Protein AF-A0A814SVB2-F1 (afdb_monomer_lite)

Sequence (53 aa):
KFILKMSSYKLTYFNGRGRGETTRLIFALAAVQFEDIRINLPDDWPGTAKAGK

pLDDT: mean 83.03, std 14.92, range [40.28, 97.12]

Secondary stru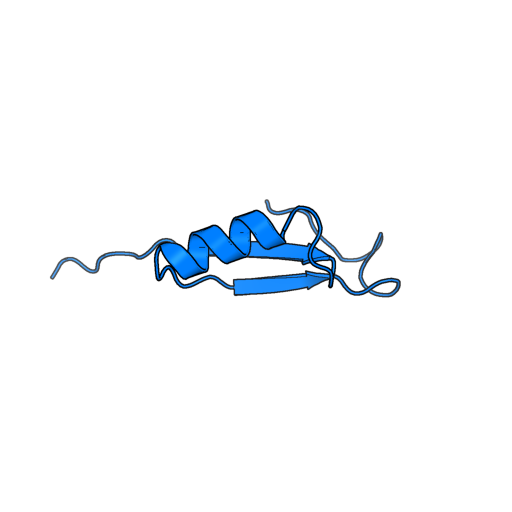cture (DSSP, 8-state):
--------EEEEEESSSTTHHHHHHHHHHTT--EEEEEEPTTTTTTTT-PPP-

Foldseek 3Di:
DDDPPQDEAEQEDAPDCPPSVVVVVVCVVVVHDYHDHHDYPPVCPPPVDDDDD

Structure (mmCIF, N/CA/C/O backbone):
data_AF-A0A814SVB2-F1
#
_entry.id   AF-A0A814SVB2-F1
#
loop_
_atom_site.group_PDB
_atom_site.id
_atom_site.type_symbol
_atom_site.label_atom_id
_atom_site.label_alt_id
_atom_site.label_comp_id
_atom_site.label_asym_id
_atom_site.label_entity_id
_atom_site.label_seq_id
_atom_site.pdbx_PDB_ins_code
_atom_site.Cartn_x
_atom_site.Cartn_y
_atom_site.Cartn_z
_atom_site.occupancy
_atom_site.B_iso_or_equiv
_atom_site.auth_seq_id
_atom_site.auth_comp_id
_atom_site.auth_asym_id
_atom_site.auth_atom_id
_atom_site.pdbx_PDB_model_num
ATOM 1 N N . LYS A 1 1 ? -3.058 16.583 24.019 1.00 40.28 1 LYS A N 1
ATOM 2 C CA . LYS A 1 1 ? -3.825 16.164 22.819 1.00 40.28 1 LYS A CA 1
ATOM 3 C C . LYS A 1 1 ? -2.956 15.178 22.039 1.00 40.28 1 LYS A C 1
ATOM 5 O O . LYS A 1 1 ? -2.079 15.618 21.311 1.00 40.28 1 LYS A O 1
ATOM 10 N N . PHE A 1 2 ? -3.091 13.871 22.288 1.00 48.44 2 PHE A N 1
ATOM 11 C CA . PHE A 1 2 ? -2.342 12.853 21.543 1.00 48.44 2 PHE A CA 1
ATOM 12 C C . PHE A 1 2 ? -2.941 12.754 20.141 1.00 48.44 2 PHE A C 1
ATOM 14 O O . PHE A 1 2 ? -4.095 12.366 19.983 1.00 48.44 2 PHE A O 1
ATOM 21 N N . ILE A 1 3 ? -2.182 13.173 19.133 1.00 56.75 3 ILE A N 1
ATOM 22 C CA . ILE A 1 3 ? -2.517 12.909 17.738 1.00 56.75 3 ILE A CA 1
ATOM 23 C C . ILE A 1 3 ? -2.043 11.482 17.485 1.00 56.75 3 ILE A C 1
ATOM 25 O O . ILE A 1 3 ? -0.839 11.232 17.454 1.00 56.75 3 ILE A O 1
ATOM 29 N N . LEU A 1 4 ? -2.980 10.540 17.367 1.00 56.28 4 LEU A N 1
ATOM 30 C CA . LEU A 1 4 ? -2.687 9.203 16.863 1.00 56.28 4 LEU A CA 1
ATOM 31 C C . LEU A 1 4 ? -2.126 9.377 15.450 1.00 56.28 4 LEU A C 1
ATOM 33 O O . LEU A 1 4 ? -2.860 9.685 14.511 1.00 56.28 4 LEU A O 1
ATOM 37 N N . LYS A 1 5 ? -0.805 9.262 15.308 1.00 56.41 5 LYS A N 1
ATOM 38 C CA . LYS A 1 5 ? -0.152 9.276 14.004 1.00 56.41 5 LYS A CA 1
ATOM 39 C C . LYS A 1 5 ? -0.443 7.932 13.352 1.00 56.41 5 LYS A C 1
ATOM 41 O O . LYS A 1 5 ? 0.282 6.969 13.564 1.00 56.41 5 LYS A O 1
ATOM 46 N N . MET A 1 6 ? -1.552 7.868 12.622 1.00 63.81 6 MET A N 1
ATOM 47 C CA . MET A 1 6 ? -1.872 6.732 11.766 1.00 63.81 6 MET A CA 1
ATOM 48 C C . MET A 1 6 ? -0.703 6.542 10.799 1.00 63.81 6 MET A C 1
ATOM 50 O O . MET A 1 6 ? -0.327 7.475 10.084 1.00 63.81 6 MET A O 1
ATOM 54 N N . SER A 1 7 ? -0.083 5.364 10.829 1.00 66.88 7 SER A N 1
ATOM 55 C CA . SER A 1 7 ? 0.959 4.994 9.876 1.00 66.88 7 SER A CA 1
ATOM 56 C C . SER A 1 7 ? 0.393 5.123 8.464 1.00 66.88 7 SER A C 1
ATOM 58 O O . SER A 1 7 ? -0.626 4.516 8.147 1.00 66.88 7 SER A O 1
ATOM 60 N N . SER A 1 8 ? 1.024 5.949 7.630 1.00 81.94 8 SER A N 1
ATOM 61 C CA . SER A 1 8 ? 0.629 6.087 6.228 1.00 81.94 8 SER A CA 1
ATOM 62 C C . SER A 1 8 ? 1.229 4.925 5.441 1.00 81.94 8 SER A C 1
ATOM 64 O O . SER A 1 8 ? 2.452 4.823 5.328 1.00 81.94 8 SER A O 1
ATOM 66 N N . TYR A 1 9 ? 0.378 4.021 4.955 1.00 91.00 9 TYR A N 1
ATOM 67 C CA . TYR A 1 9 ? 0.792 2.871 4.154 1.00 91.00 9 TYR A CA 1
ATOM 68 C C . TYR A 1 9 ? 0.735 3.204 2.663 1.00 91.00 9 TYR A C 1
ATOM 70 O O . TYR A 1 9 ? -0.228 3.805 2.188 1.00 91.00 9 TYR A O 1
ATOM 78 N N . LYS A 1 10 ? 1.750 2.765 1.914 1.00 92.31 10 LYS A N 1
ATOM 79 C CA . LYS A 1 10 ? 1.790 2.826 0.449 1.00 92.31 10 LYS A CA 1
ATOM 80 C C . LYS A 1 10 ? 2.000 1.419 -0.097 1.00 92.31 10 LYS A C 1
ATOM 82 O O . LYS A 1 10 ? 2.933 0.737 0.323 1.00 92.31 10 LYS A O 1
ATOM 87 N N . LEU A 1 11 ? 1.146 0.993 -1.019 1.00 92.38 11 LEU A N 1
ATOM 88 C CA . LEU A 1 11 ? 1.268 -0.268 -1.737 1.00 92.38 11 LEU A CA 1
ATOM 89 C C . LEU A 1 11 ? 1.617 0.024 -3.192 1.00 92.38 11 LEU A C 1
ATOM 91 O O . LEU A 1 11 ? 0.766 0.481 -3.946 1.00 92.38 11 LEU A O 1
ATOM 95 N N . THR A 1 12 ? 2.850 -0.285 -3.588 1.00 92.44 12 THR A N 1
ATOM 96 C CA . THR A 1 12 ? 3.281 -0.195 -4.986 1.00 92.44 12 THR A CA 1
ATOM 97 C C . THR A 1 12 ? 3.226 -1.573 -5.635 1.00 92.44 12 THR A C 1
ATOM 99 O O . THR A 1 12 ? 3.946 -2.481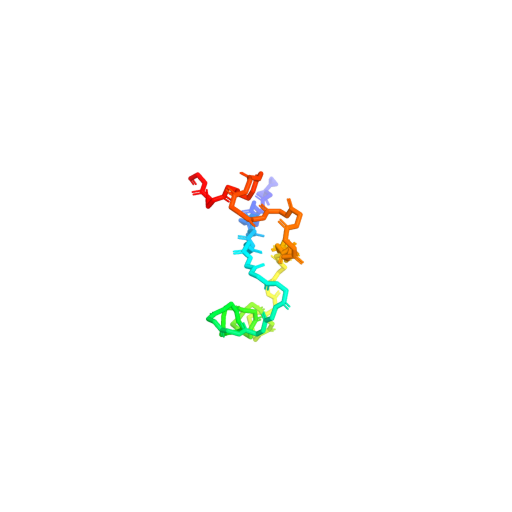 -5.217 1.00 92.44 12 THR A O 1
ATOM 102 N N . TYR A 1 13 ? 2.384 -1.750 -6.654 1.00 92.88 13 TYR A N 1
ATOM 103 C CA . TYR A 1 13 ? 2.277 -3.015 -7.389 1.00 92.88 13 TYR A CA 1
ATOM 104 C C . TYR A 1 13 ? 1.897 -2.797 -8.856 1.00 92.88 13 TYR A C 1
ATOM 106 O O . TYR A 1 13 ? 1.423 -1.729 -9.229 1.00 92.88 13 TYR A O 1
ATOM 114 N N . PHE A 1 14 ? 2.075 -3.813 -9.702 1.00 91.94 14 PHE A N 1
ATOM 115 C CA . PHE A 1 14 ? 1.603 -3.764 -11.088 1.00 91.94 14 PHE A CA 1
ATOM 116 C C . PHE A 1 14 ? 0.095 -3.509 -11.160 1.00 91.94 14 PHE A C 1
ATOM 118 O O . PHE A 1 14 ? -0.649 -3.863 -10.237 1.00 91.94 14 PHE A O 1
ATOM 125 N N . ASN A 1 15 ? -0.356 -2.925 -12.274 1.00 91.50 15 ASN A N 1
ATOM 126 C CA . ASN A 1 15 ? -1.771 -2.736 -12.592 1.00 91.50 15 ASN A CA 1
ATOM 127 C C . ASN A 1 15 ? -2.463 -4.075 -12.928 1.00 91.50 15 ASN A C 1
ATOM 129 O O . ASN A 1 15 ? -2.933 -4.331 -14.031 1.00 91.50 15 ASN A O 1
ATOM 133 N N . GLY A 1 16 ? -2.472 -4.962 -11.942 1.00 90.75 16 GLY A N 1
ATOM 134 C CA . GLY A 1 16 ? -3.077 -6.277 -11.938 1.00 90.75 16 GLY A CA 1
ATOM 135 C C . GLY A 1 16 ? -3.258 -6.740 -10.492 1.00 90.75 16 GLY A C 1
ATOM 136 O O . GLY A 1 16 ? -2.753 -6.130 -9.542 1.00 90.75 16 GLY A O 1
ATOM 137 N N . ARG A 1 17 ? -4.005 -7.829 -10.305 1.00 91.38 17 ARG A N 1
ATOM 138 C CA . ARG A 1 17 ? -4.241 -8.392 -8.968 1.00 91.38 17 ARG A CA 1
ATOM 139 C C . ARG A 1 17 ? -2.956 -8.978 -8.388 1.00 91.38 17 ARG A C 1
ATOM 141 O O . ARG A 1 17 ? -2.423 -8.445 -7.418 1.00 91.38 17 ARG A O 1
ATOM 148 N N . GLY A 1 18 ? -2.432 -10.024 -9.034 1.00 92.12 18 GLY A N 1
ATOM 149 C CA . GLY A 1 18 ? -1.191 -10.707 -8.657 1.00 92.12 18 GLY A CA 1
ATOM 150 C C . GLY A 1 18 ? -1.041 -10.904 -7.144 1.00 92.12 18 GLY A C 1
ATOM 151 O O . GLY A 1 18 ? -2.007 -11.181 -6.441 1.00 92.12 18 GLY A O 1
ATOM 152 N N . ARG A 1 19 ? 0.179 -10.723 -6.636 1.00 92.50 19 ARG A N 1
ATOM 153 C CA . ARG A 1 19 ? 0.483 -10.763 -5.196 1.00 92.50 19 ARG A CA 1
ATOM 154 C C . ARG A 1 19 ? 0.018 -9.511 -4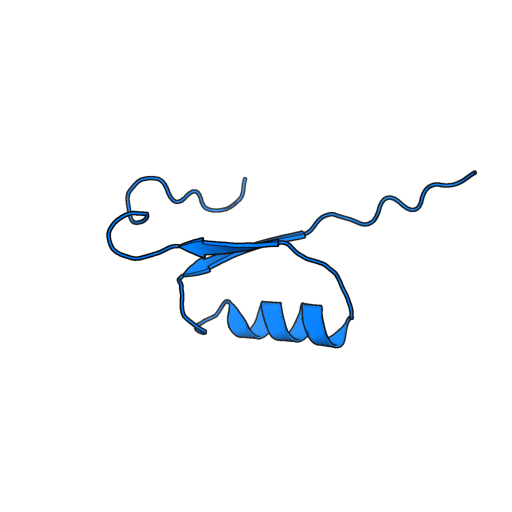.439 1.00 92.50 19 ARG A C 1
ATOM 156 O O . ARG A 1 19 ? -0.095 -9.564 -3.222 1.00 92.50 19 ARG A O 1
ATOM 163 N N . GLY A 1 20 ? -0.254 -8.403 -5.135 1.00 93.75 20 GLY A N 1
ATOM 164 C CA . GLY A 1 20 ? -0.707 -7.157 -4.510 1.00 93.75 20 GLY A CA 1
ATOM 165 C C . GLY A 1 20 ? -2.144 -7.223 -3.990 1.00 93.75 20 GLY A C 1
ATOM 166 O O . GLY A 1 20 ? -2.471 -6.561 -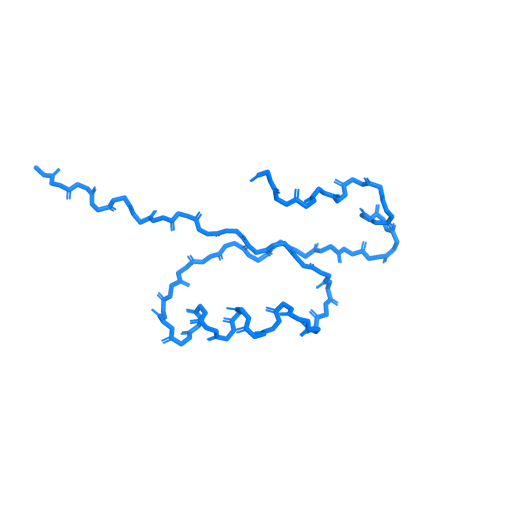3.010 1.00 93.75 20 GLY A O 1
ATOM 167 N N . GLU A 1 21 ? -3.000 -8.047 -4.599 1.00 96.25 21 GLU A N 1
ATOM 168 C CA . GLU A 1 21 ? -4.417 -8.149 -4.226 1.00 96.25 21 GLU A CA 1
ATOM 169 C C . GLU A 1 21 ? -4.620 -8.650 -2.796 1.00 96.25 21 GLU A C 1
ATOM 171 O O . GLU A 1 21 ? -5.430 -8.094 -2.063 1.00 96.25 21 GLU A O 1
ATOM 176 N N . THR A 1 22 ? -3.847 -9.644 -2.351 1.00 96.88 22 THR A N 1
ATOM 177 C CA . THR A 1 22 ? -3.937 -10.133 -0.968 1.00 96.88 22 THR A CA 1
ATOM 178 C C . THR A 1 22 ? -3.719 -8.999 0.034 1.00 96.88 22 THR A C 1
ATOM 180 O O . THR A 1 22 ? -4.468 -8.873 0.998 1.00 96.88 22 THR A O 1
ATOM 183 N N . THR A 1 23 ? -2.742 -8.126 -0.216 1.00 95.81 23 THR A N 1
ATOM 184 C CA . THR A 1 23 ? -2.471 -6.967 0.640 1.00 95.81 23 THR A CA 1
ATOM 185 C C . THR A 1 23 ? -3.607 -5.940 0.596 1.00 95.81 23 THR A C 1
ATOM 187 O O . THR A 1 23 ? -4.012 -5.450 1.649 1.00 95.81 23 THR A O 1
ATOM 190 N N . ARG A 1 24 ? -4.182 -5.656 -0.583 1.00 95.56 24 ARG A N 1
ATOM 191 C CA . ARG A 1 24 ? -5.353 -4.762 -0.723 1.00 95.56 24 ARG A CA 1
ATOM 192 C C . ARG A 1 24 ? -6.559 -5.275 0.061 1.00 95.56 24 ARG A C 1
ATOM 194 O O . ARG A 1 24 ? -7.213 -4.498 0.751 1.00 95.56 24 ARG A O 1
ATOM 201 N N . LEU A 1 25 ? -6.823 -6.580 -0.008 1.00 97.06 25 LEU A N 1
ATOM 202 C CA . LEU A 1 25 ? -7.909 -7.222 0.734 1.00 97.06 25 LEU A CA 1
ATOM 203 C C . LEU A 1 25 ? -7.703 -7.118 2.247 1.00 97.06 25 LEU A C 1
ATOM 205 O O . LEU A 1 25 ? -8.660 -6.845 2.964 1.00 97.06 25 LEU A O 1
ATOM 209 N N . ILE A 1 26 ? -6.469 -7.278 2.735 1.00 96.81 26 ILE A N 1
ATOM 210 C CA . ILE A 1 26 ? -6.149 -7.104 4.159 1.00 96.81 26 ILE A CA 1
ATOM 211 C C . ILE A 1 26 ? -6.413 -5.660 4.603 1.00 96.81 26 ILE A C 1
ATOM 213 O O . ILE A 1 26 ? -7.034 -5.453 5.644 1.00 96.81 26 ILE A O 1
ATOM 217 N N . PHE A 1 27 ? -6.001 -4.663 3.813 1.00 94.81 27 PHE A N 1
ATOM 218 C CA . PHE A 1 27 ? -6.289 -3.261 4.129 1.00 94.81 27 PHE A CA 1
ATOM 219 C C . PHE A 1 27 ? -7.790 -2.960 4.142 1.00 94.81 27 PHE A C 1
ATOM 221 O O . PHE A 1 27 ? -8.271 -2.312 5.071 1.00 94.81 27 PHE A O 1
ATOM 228 N N . ALA A 1 28 ? -8.531 -3.471 3.155 1.00 94.50 28 ALA A N 1
ATOM 229 C CA . ALA A 1 28 ? -9.980 -3.320 3.088 1.00 94.50 28 ALA A CA 1
ATOM 230 C C . ALA A 1 28 ? -10.680 -3.977 4.289 1.00 94.50 28 ALA A C 1
ATOM 232 O O . ALA A 1 28 ? -11.529 -3.350 4.920 1.00 94.50 28 ALA A O 1
ATOM 233 N N . LEU A 1 29 ? -10.284 -5.204 4.648 1.00 97.12 29 LEU A N 1
ATOM 234 C CA . LEU A 1 29 ? -10.814 -5.937 5.802 1.00 97.12 29 LEU A CA 1
ATOM 235 C C . LEU A 1 29 ? -10.552 -5.200 7.122 1.00 97.12 29 LEU A C 1
ATOM 237 O O . LEU A 1 29 ? -11.419 -5.161 7.989 1.00 97.12 29 LEU A O 1
ATOM 241 N N . ALA A 1 30 ? -9.368 -4.608 7.271 1.00 94.62 30 ALA A N 1
ATOM 242 C CA . ALA A 1 30 ? -8.976 -3.871 8.468 1.00 94.62 30 ALA A CA 1
ATOM 243 C C . ALA A 1 30 ? -9.501 -2.422 8.506 1.00 94.62 30 ALA A C 1
ATOM 245 O O . ALA A 1 30 ? -9.213 -1.706 9.465 1.00 94.62 30 ALA A O 1
ATOM 246 N N . ALA A 1 31 ? -10.225 -1.969 7.472 1.00 93.31 31 ALA A N 1
ATOM 247 C CA . ALA A 1 31 ? -10.623 -0.570 7.282 1.00 93.31 31 ALA A CA 1
ATOM 248 C C . ALA A 1 31 ? -9.441 0.422 7.395 1.00 93.31 31 ALA A C 1
ATOM 250 O O . ALA A 1 31 ? -9.587 1.553 7.867 1.00 93.31 31 ALA A O 1
ATOM 251 N N . VAL A 1 32 ? -8.251 -0.004 6.959 1.00 91.19 32 VAL A N 1
ATOM 252 C CA . VAL A 1 32 ? -7.025 0.802 6.981 1.00 91.19 32 VAL A CA 1
ATOM 253 C C . VAL A 1 32 ? -6.892 1.544 5.658 1.00 91.19 32 VAL A C 1
ATOM 255 O O . VAL A 1 32 ? -6.895 0.937 4.588 1.00 91.19 32 VAL A O 1
ATOM 258 N N . GLN A 1 33 ? -6.737 2.866 5.728 1.00 91.50 33 GLN A N 1
ATOM 259 C CA . GLN A 1 33 ? -6.443 3.671 4.545 1.00 91.50 33 GLN A CA 1
ATOM 260 C C . GLN A 1 33 ? -4.990 3.477 4.099 1.00 91.50 33 GLN A C 1
ATOM 262 O O . GLN A 1 33 ? -4.068 3.488 4.917 1.00 91.50 33 GLN A O 1
ATOM 267 N N . PHE A 1 34 ? -4.796 3.334 2.791 1.00 92.94 34 PHE A N 1
ATOM 268 C CA . PHE A 1 34 ? -3.490 3.190 2.158 1.00 92.94 34 PHE A CA 1
ATOM 269 C C . PHE A 1 34 ? -3.509 3.800 0.752 1.00 92.94 34 PHE A C 1
ATOM 271 O O . PHE A 1 34 ? -4.562 3.929 0.129 1.00 92.94 34 PHE A O 1
ATOM 278 N N . GLU A 1 35 ? -2.336 4.169 0.249 1.00 93.44 35 GLU A N 1
ATOM 279 C CA . GLU A 1 35 ? -2.139 4.655 -1.118 1.00 93.44 35 GLU A CA 1
ATOM 280 C C . GLU A 1 35 ? -1.841 3.465 -2.051 1.00 93.44 35 GLU A C 1
ATOM 282 O O . GLU A 1 35 ? -0.835 2.780 -1.865 1.00 93.44 35 GLU A O 1
ATOM 287 N N . ASP A 1 36 ? -2.705 3.195 -3.036 1.00 93.06 36 ASP A N 1
ATOM 288 C CA . ASP A 1 36 ? -2.508 2.150 -4.060 1.00 93.06 36 ASP A CA 1
ATOM 289 C C . ASP A 1 36 ? -1.790 2.739 -5.283 1.00 93.06 36 ASP A C 1
ATOM 291 O O . ASP A 1 36 ? -2.406 3.347 -6.157 1.00 93.06 36 ASP A O 1
ATOM 295 N N . ILE A 1 37 ? -0.471 2.565 -5.339 1.00 92.50 37 ILE A N 1
ATOM 296 C CA . ILE A 1 37 ? 0.386 3.041 -6.427 1.00 92.50 37 ILE A CA 1
ATOM 297 C C . ILE A 1 37 ? 0.497 1.930 -7.474 1.00 92.50 37 ILE A C 1
ATOM 299 O O . ILE A 1 37 ? 1.109 0.885 -7.239 1.00 92.50 37 ILE A O 1
ATOM 303 N N . ARG A 1 38 ? -0.090 2.152 -8.653 1.00 91.50 38 ARG A N 1
ATOM 304 C CA . ARG A 1 38 ? -0.095 1.166 -9.741 1.00 91.50 38 ARG A CA 1
ATOM 305 C C . ARG A 1 38 ? 0.992 1.450 -10.766 1.00 91.50 38 ARG A C 1
ATOM 307 O O . ARG A 1 38 ? 1.028 2.532 -11.335 1.00 91.50 38 ARG A O 1
ATOM 314 N N . ILE A 1 39 ? 1.823 0.446 -11.025 1.00 90.56 39 ILE A N 1
ATOM 315 C CA . ILE A 1 39 ? 2.840 0.448 -12.082 1.00 90.56 39 ILE A CA 1
ATOM 316 C C . ILE A 1 39 ? 2.170 0.001 -13.385 1.00 90.56 39 ILE A C 1
ATOM 318 O O . ILE A 1 39 ? 1.643 -1.119 -13.448 1.00 90.56 39 ILE A O 1
ATOM 322 N N . ASN A 1 40 ? 2.201 0.841 -14.422 1.00 88.56 40 ASN A N 1
ATOM 323 C CA . ASN A 1 40 ? 1.743 0.471 -15.757 1.00 88.56 40 ASN A CA 1
ATOM 324 C C . ASN A 1 40 ? 2.921 -0.005 -16.613 1.00 88.56 40 ASN A C 1
ATOM 326 O O . ASN A 1 40 ? 3.988 0.602 -16.652 1.00 88.56 40 ASN A O 1
ATOM 330 N N . LEU A 1 41 ? 2.722 -1.113 -17.323 1.00 84.31 41 LEU A N 1
ATOM 331 C CA . LEU A 1 41 ? 3.673 -1.587 -18.326 1.00 84.31 41 LEU A CA 1
ATOM 332 C C . LEU A 1 41 ? 3.319 -0.968 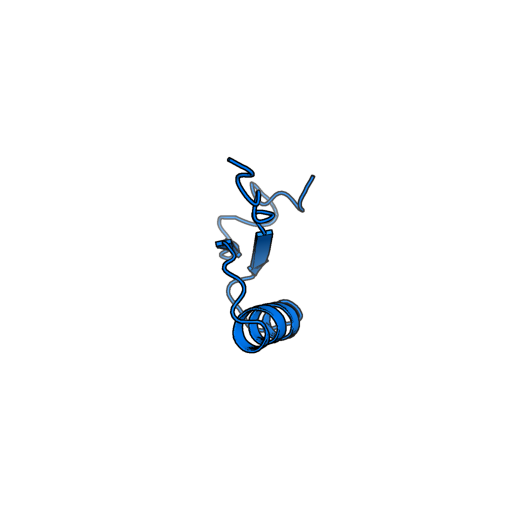-19.688 1.00 84.31 41 LEU A C 1
ATOM 334 O O . LEU A 1 41 ? 2.127 -0.901 -19.997 1.00 84.31 41 LEU A O 1
ATOM 338 N N . PRO A 1 42 ? 4.297 -0.582 -20.531 1.00 83.50 42 PRO A N 1
ATOM 339 C CA . PRO A 1 42 ? 5.755 -0.639 -20.336 1.00 83.50 42 PRO A CA 1
ATOM 340 C C . PRO A 1 42 ? 6.385 0.654 -19.773 1.00 83.50 42 PRO A C 1
ATOM 342 O O . PRO A 1 42 ? 7.582 0.665 -19.507 1.00 83.50 42 PRO A O 1
ATOM 345 N N . ASP A 1 43 ? 5.607 1.729 -19.610 1.00 81.38 43 ASP A N 1
ATOM 346 C CA . ASP A 1 43 ? 6.118 3.078 -19.303 1.00 81.38 43 ASP A CA 1
ATOM 347 C C . ASP A 1 43 ? 6.869 3.153 -17.961 1.00 81.38 43 ASP A C 1
ATOM 349 O O . ASP A 1 43 ? 7.952 3.732 -17.870 1.00 81.38 43 ASP A O 1
ATOM 353 N N . ASP A 1 44 ? 6.339 2.506 -16.917 1.00 82.69 44 ASP A N 1
ATOM 354 C CA . ASP A 1 44 ? 6.901 2.603 -15.568 1.00 82.69 44 ASP A CA 1
ATOM 355 C C . ASP A 1 44 ? 7.981 1.540 -15.277 1.00 82.69 44 ASP A C 1
ATOM 357 O O . ASP A 1 44 ? 8.787 1.710 -14.358 1.00 82.69 44 ASP A O 1
ATOM 361 N N . TRP A 1 45 ? 8.032 0.429 -16.027 1.00 79.81 45 TRP A N 1
ATOM 362 C CA . TRP A 1 45 ? 8.883 -0.732 -15.710 1.00 79.81 45 TRP A CA 1
ATOM 363 C C . TRP A 1 45 ? 9.615 -1.304 -16.939 1.00 79.81 45 TRP A C 1
ATOM 365 O O . TRP A 1 45 ? 8.959 -1.612 -17.933 1.00 79.81 45 TRP A O 1
ATOM 375 N N . PRO A 1 46 ? 10.946 -1.546 -16.870 1.00 73.19 46 PRO A N 1
ATOM 376 C CA . PRO A 1 46 ? 11.814 -1.517 -15.679 1.00 73.19 46 PRO A CA 1
ATOM 377 C C . PRO A 1 46 ? 12.375 -0.128 -15.307 1.00 73.19 46 PRO A C 1
ATOM 379 O O . PRO A 1 46 ? 13.311 -0.052 -14.519 1.00 73.19 46 PRO A O 1
ATOM 382 N N . GLY A 1 47 ? 11.843 0.954 -15.886 1.00 77.00 47 GLY A N 1
ATOM 383 C CA . GLY A 1 47 ? 12.370 2.317 -15.766 1.00 77.00 47 GLY A CA 1
ATOM 384 C C . GLY A 1 47 ? 12.229 2.971 -14.384 1.00 77.00 47 GLY A C 1
ATOM 385 O O . GLY A 1 47 ? 13.090 2.842 -13.518 1.00 77.00 47 GLY A O 1
ATOM 386 N N . THR A 1 48 ? 11.195 3.792 -14.205 1.00 71.25 48 THR A N 1
ATOM 387 C CA . THR A 1 48 ? 11.045 4.723 -13.068 1.00 7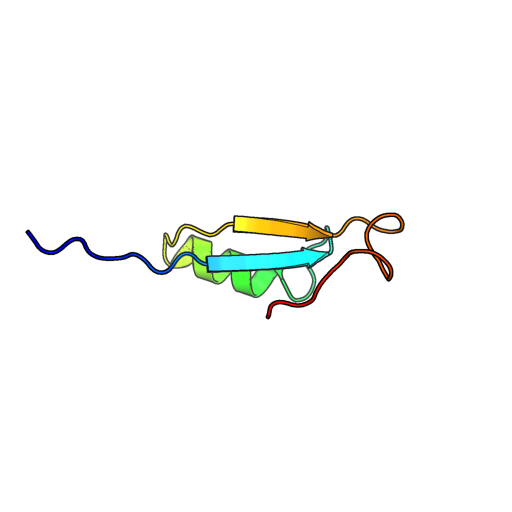1.25 48 THR A CA 1
ATOM 388 C C . THR A 1 48 ? 10.457 4.086 -11.807 1.00 71.25 48 THR A C 1
ATOM 390 O O . THR A 1 48 ? 10.520 4.693 -10.731 1.00 71.25 48 THR A O 1
ATOM 393 N N . ALA A 1 49 ? 9.911 2.873 -11.905 1.00 70.81 49 ALA A N 1
ATOM 394 C CA . ALA A 1 49 ? 9.340 2.143 -10.783 1.00 70.81 49 ALA A CA 1
ATOM 395 C C . ALA A 1 49 ? 10.403 1.811 -9.721 1.00 70.81 49 ALA A C 1
ATOM 397 O O . ALA A 1 49 ? 11.310 1.007 -9.931 1.00 70.81 49 ALA A O 1
ATOM 398 N N . LYS A 1 50 ? 10.262 2.403 -8.531 1.00 66.94 50 LYS A N 1
ATOM 399 C CA . LYS A 1 50 ? 11.104 2.105 -7.365 1.00 66.94 50 LYS A CA 1
ATOM 400 C C . LYS A 1 50 ? 10.357 1.156 -6.433 1.00 66.94 50 LYS A C 1
ATOM 402 O O . LYS A 1 50 ? 9.277 1.496 -5.949 1.00 66.94 50 LYS A O 1
ATOM 407 N N . ALA A 1 51 ? 10.939 -0.013 -6.157 1.00 59.50 51 ALA A N 1
ATOM 408 C CA . ALA A 1 51 ? 10.538 -0.799 -4.992 1.00 59.50 51 ALA A CA 1
ATOM 409 C C . ALA A 1 51 ? 10.759 0.065 -3.738 1.00 59.50 51 ALA A C 1
ATOM 411 O O . ALA A 1 51 ? 11.731 0.822 -3.688 1.00 59.50 51 ALA A O 1
ATOM 412 N N . GLY A 1 52 ? 9.814 0.024 -2.792 1.00 64.38 52 GLY A N 1
ATOM 413 C CA . GLY A 1 52 ? 9.808 0.888 -1.607 1.00 64.38 52 GLY A CA 1
ATOM 414 C C . GLY A 1 52 ? 11.172 0.950 -0.910 1.00 64.38 52 GLY A C 1
ATOM 415 O O . GLY A 1 52 ? 11.889 -0.048 -0.865 1.00 64.38 52 GLY A O 1
ATOM 416 N N . LYS A 1 53 ? 11.526 2.145 -0.427 1.00 51.94 53 LYS A N 1
ATOM 417 C CA . LYS A 1 53 ? 12.749 2.389 0.348 1.00 51.94 53 LYS A CA 1
ATOM 418 C C . LYS A 1 53 ? 12.695 1.704 1.707 1.00 51.94 53 LYS A C 1
ATOM 420 O O . LYS A 1 53 ? 11.600 1.731 2.312 1.00 51.94 53 LYS A O 1
#

Radius of gyration: 13.55 Å; chains: 1; bounding box: 24×27×43 Å

Organism: NCBI:txid104777

InterPro domains:
  IPR004045 Glutathione S-transferase, N-terminal [PS50404] (7-53)
  IPR036249 Thioredoxin-like superfamily [SSF52833] (5-48)